Protein AF-A0A3B8VLM8-F1 (afdb_monomer_lite)

Sequence (111 aa):
MNFDELGLSEPVLRSLKN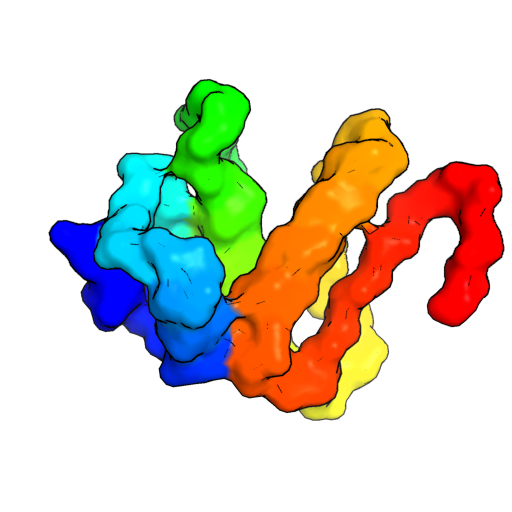MGFEAPTGIQVECIPHIMNKRDLVGQAQTGTGKTAAFGIPLLEMIDTSSNQIQALIQCPTRELAIQVTGELMKIGQYIPHLHVVPVYGGQPIG

Secondary structure (DSSP, 8-state):
--GGGGT--HHHHHHHHHTT--S--HHHHHHHHHHHTT--------TTSSHHHHHHHHHHHT--TT--S-------SSHHHHHHHHHHHHHHTTTSTT-------TTS---

Foldseek 3Di:
DAPVVLPADPLLVVLCVVVVNGGQFPLLVVQQNCVLVVHDDDGDDDPPRCVLCSNLRSQLRPDDLVDPDDDDDDDDPDQVVLVVSQVVSCSSCVRPPNDDGDRDDPPDDDD

Structure (mmCIF, N/CA/C/O backbone):
data_AF-A0A3B8VLM8-F1
#
_entry.id   AF-A0A3B8VLM8-F1
#
loop_
_atom_site.group_PDB
_atom_site.id
_atom_site.type_symbol
_atom_site.label_atom_id
_atom_site.label_alt_id
_atom_site.label_comp_id
_atom_site.label_asym_id
_atom_site.label_entity_id
_atom_site.label_seq_id
_atom_site.pdbx_PDB_ins_code
_atom_site.Cartn_x
_atom_site.Cartn_y
_atom_site.Cartn_z
_atom_site.occupancy
_atom_site.B_iso_or_equiv
_atom_site.auth_seq_id
_atom_site.auth_comp_id
_atom_site.auth_asym_id
_atom_site.auth_atom_id
_atom_site.pdbx_PDB_model_num
ATOM 1 N N . MET A 1 1 ? 0.524 17.024 11.520 1.00 71.94 1 MET A N 1
ATOM 2 C CA . MET A 1 1 ? -0.393 15.980 11.050 1.00 71.94 1 MET A CA 1
ATOM 3 C C . MET A 1 1 ? 0.311 14.660 11.239 1.00 71.94 1 MET A C 1
ATOM 5 O O . MET A 1 1 ? 1.363 14.467 10.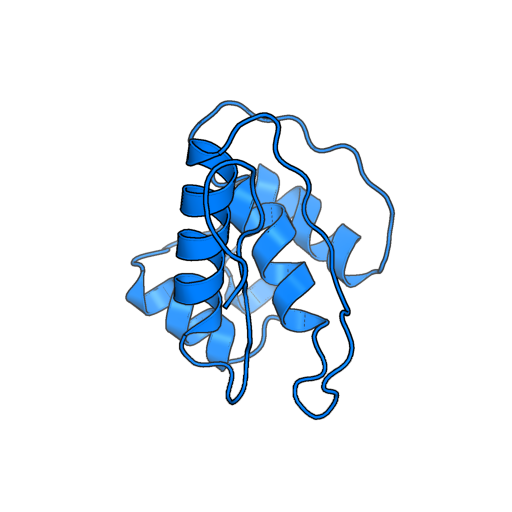641 1.00 71.94 1 MET A O 1
ATOM 9 N N . ASN A 1 2 ? -0.221 13.822 12.120 1.00 89.31 2 ASN A N 1
ATOM 10 C CA . ASN A 1 2 ? 0.277 12.472 12.384 1.00 89.31 2 ASN A CA 1
ATOM 11 C C . ASN A 1 2 ? -0.498 11.435 11.558 1.00 89.31 2 ASN A C 1
ATOM 13 O O . ASN A 1 2 ? -1.554 11.740 11.007 1.00 89.31 2 ASN A O 1
ATOM 17 N N . PHE A 1 3 ? 0.000 10.198 11.489 1.00 90.94 3 PHE A N 1
ATOM 18 C CA . PHE A 1 3 ? -0.719 9.102 10.823 1.00 90.94 3 PHE A CA 1
ATOM 19 C C . PHE A 1 3 ? -2.086 8.810 11.457 1.00 90.94 3 PHE A C 1
ATOM 21 O O . PHE A 1 3 ? -3.025 8.475 10.739 1.00 90.94 3 PHE A O 1
ATOM 28 N N . ASP A 1 4 ? -2.222 9.016 12.767 1.00 88.88 4 ASP A N 1
ATOM 29 C CA . ASP A 1 4 ? -3.475 8.805 13.505 1.00 88.88 4 ASP A CA 1
ATOM 30 C C . ASP A 1 4 ? -4.608 9.740 13.039 1.00 88.88 4 ASP A C 1
ATOM 32 O O . ASP A 1 4 ? -5.787 9.429 13.184 1.00 88.88 4 ASP A O 1
ATOM 36 N N . GLU A 1 5 ? -4.266 10.881 12.431 1.00 91.25 5 GLU A N 1
ATOM 37 C CA . GLU A 1 5 ? -5.236 11.849 11.901 1.00 91.25 5 GLU A CA 1
ATOM 38 C C . GLU A 1 5 ? -5.786 11.443 10.520 1.00 91.25 5 GLU A C 1
ATOM 40 O O . GLU A 1 5 ? -6.737 12.054 10.035 1.00 91.25 5 GLU A O 1
ATOM 45 N N . LEU A 1 6 ? -5.207 10.420 9.876 1.00 92.31 6 LEU A N 1
ATOM 46 C CA . LEU A 1 6 ? -5.588 9.973 8.530 1.00 92.31 6 LEU A CA 1
ATOM 47 C C . LEU A 1 6 ? -6.709 8.921 8.526 1.00 92.31 6 LEU A C 1
ATOM 49 O O . LEU A 1 6 ? -7.123 8.485 7.452 1.00 92.31 6 LEU A O 1
ATOM 53 N N . GLY A 1 7 ? -7.210 8.520 9.701 1.00 92.50 7 GLY A N 1
ATOM 54 C CA . GLY A 1 7 ? -8.308 7.555 9.827 1.00 92.50 7 GLY A CA 1
ATOM 55 C C . GLY A 1 7 ? -7.931 6.130 9.414 1.00 92.50 7 GLY A C 1
ATOM 56 O O . GLY A 1 7 ? -8.764 5.421 8.857 1.00 92.50 7 GLY A O 1
ATOM 57 N N . LEU A 1 8 ? -6.676 5.738 9.647 1.00 96.44 8 LEU A N 1
ATOM 58 C CA . LEU A 1 8 ? -6.155 4.408 9.324 1.00 96.44 8 LEU A CA 1
ATOM 59 C C . LEU A 1 8 ? -6.551 3.378 10.388 1.00 96.44 8 LEU A C 1
ATOM 61 O O . LEU A 1 8 ? -6.746 3.710 11.558 1.00 96.44 8 LEU A O 1
ATOM 65 N N . SER A 1 9 ? -6.623 2.115 9.986 1.00 97.31 9 SER A N 1
ATOM 66 C CA . SER A 1 9 ? -6.882 0.997 10.883 1.00 97.31 9 SER A CA 1
ATOM 67 C C . SER A 1 9 ? -5.720 0.754 11.859 1.00 97.31 9 SER A C 1
ATOM 69 O O . SER A 1 9 ? -4.546 0.972 11.546 1.00 97.31 9 SER A O 1
ATOM 71 N N . GLU A 1 10 ? -6.034 0.232 13.049 1.00 97.44 10 GLU A N 1
ATOM 72 C CA . GLU A 1 10 ? -5.033 -0.122 14.069 1.00 97.44 10 GLU A CA 1
ATOM 73 C C . GLU A 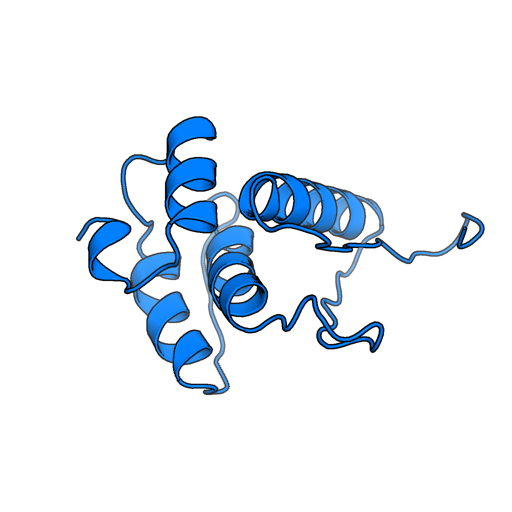1 10 ? -3.927 -1.066 13.542 1.00 97.44 10 GLU A C 1
ATOM 75 O O . GLU A 1 10 ? -2.754 -0.823 13.838 1.00 97.44 10 GLU A O 1
ATOM 80 N N . PRO A 1 11 ? -4.221 -2.107 12.728 1.00 97.94 11 PRO A N 1
ATOM 81 C CA . PRO A 1 11 ? -3.181 -2.927 12.110 1.00 97.94 11 PRO A CA 1
ATOM 82 C C . PRO A 1 11 ? -2.162 -2.120 11.301 1.00 97.94 11 PRO A C 1
ATOM 84 O O . PRO A 1 11 ? -0.959 -2.345 11.441 1.00 97.94 11 PRO A O 1
ATOM 87 N N . VAL A 1 12 ? -2.623 -1.170 10.483 1.00 98.06 12 VAL A N 1
ATOM 88 C CA . VAL A 1 12 ? -1.744 -0.339 9.654 1.00 98.06 12 VAL A CA 1
ATOM 89 C C . VAL A 1 12 ? -0.945 0.632 10.518 1.00 98.06 12 VAL A C 1
ATOM 91 O O . VAL A 1 12 ? 0.275 0.699 10.370 1.00 98.06 12 VAL A O 1
ATOM 94 N N . LEU A 1 13 ? -1.580 1.322 11.471 1.00 97.69 13 LEU A N 1
ATOM 95 C CA . LEU A 1 13 ? -0.887 2.223 12.403 1.00 97.69 13 LEU A CA 1
ATOM 96 C C . LEU A 1 13 ? 0.219 1.497 13.179 1.00 97.69 13 LEU A C 1
ATOM 98 O O . LEU A 1 13 ? 1.353 1.980 13.271 1.00 97.69 13 LEU A O 1
ATOM 102 N N . ARG A 1 14 ? -0.071 0.286 13.665 1.00 97.69 14 ARG A N 1
ATOM 103 C CA . ARG A 1 14 ? 0.908 -0.570 14.340 1.00 97.69 14 ARG A CA 1
ATOM 104 C C . ARG A 1 14 ? 2.085 -0.922 13.429 1.00 97.69 14 ARG A C 1
ATOM 106 O O . ARG A 1 14 ? 3.234 -0.869 13.873 1.00 97.69 14 ARG A O 1
ATOM 113 N N . SER A 1 15 ? 1.826 -1.272 12.169 1.00 97.81 15 SER A N 1
ATOM 114 C CA . SER A 1 15 ? 2.882 -1.561 11.193 1.00 97.81 15 SER A CA 1
ATOM 115 C C . SER A 1 15 ? 3.773 -0.353 10.946 1.00 97.81 15 SER A C 1
ATOM 117 O O . SER A 1 15 ? 4.993 -0.482 11.009 1.00 97.81 15 SER A O 1
ATOM 119 N N . LEU A 1 16 ? 3.177 0.819 10.711 1.00 96.81 16 LEU A N 1
ATOM 120 C CA . LEU A 1 16 ? 3.903 2.063 10.451 1.00 96.81 16 LEU A CA 1
ATOM 121 C C . LEU A 1 16 ? 4.808 2.426 11.631 1.00 96.81 16 LEU A C 1
ATOM 123 O O . LEU A 1 16 ? 5.996 2.692 11.441 1.00 96.81 16 LEU A O 1
ATOM 127 N N . LYS A 1 17 ? 4.291 2.319 12.860 1.00 95.69 17 LYS A N 1
ATOM 128 C CA . LYS A 1 17 ? 5.082 2.520 14.079 1.00 95.69 17 LYS A CA 1
ATOM 129 C C . LYS A 1 17 ? 6.271 1.561 14.158 1.00 95.69 17 LYS A C 1
ATOM 131 O O . LYS A 1 17 ? 7.385 1.987 14.449 1.00 95.69 17 LYS A O 1
ATOM 136 N N . ASN A 1 18 ? 6.065 0.279 13.858 1.00 96.75 18 ASN A N 1
ATOM 137 C CA . ASN A 1 18 ? 7.136 -0.723 13.875 1.00 96.75 18 ASN A CA 1
ATOM 138 C C . ASN A 1 18 ? 8.170 -0.527 12.762 1.00 96.75 18 ASN A C 1
ATOM 140 O O . ASN A 1 18 ? 9.329 -0.898 12.926 1.00 96.75 18 ASN A O 1
ATOM 144 N N . MET A 1 19 ? 7.762 0.069 11.644 1.00 95.31 19 MET A N 1
ATOM 145 C CA . MET A 1 19 ? 8.656 0.477 10.562 1.00 95.31 19 MET A CA 1
ATOM 146 C C . MET A 1 19 ? 9.425 1.771 10.884 1.00 95.31 19 MET A C 1
ATOM 148 O O . MET A 1 19 ? 10.285 2.162 10.099 1.00 95.31 19 MET A O 1
ATOM 152 N N . GLY A 1 20 ? 9.140 2.425 12.018 1.00 94.38 20 GLY A N 1
ATOM 153 C CA . GLY A 1 20 ? 9.786 3.671 12.433 1.00 94.38 20 GLY A CA 1
ATOM 154 C C . GLY A 1 20 ? 9.239 4.916 11.733 1.00 94.38 20 GLY A C 1
ATOM 155 O O . GLY A 1 20 ? 9.944 5.915 11.629 1.00 94.38 20 GLY A O 1
ATOM 156 N N . PHE A 1 21 ? 8.009 4.868 11.216 1.00 92.56 21 PHE A N 1
ATOM 157 C CA . PHE A 1 21 ? 7.370 6.036 10.617 1.00 92.56 21 PHE A CA 1
ATOM 158 C C . PHE A 1 21 ? 6.906 6.982 11.726 1.00 92.56 21 PHE A C 1
ATOM 160 O O . PHE A 1 21 ? 6.041 6.634 12.526 1.00 92.56 21 PHE A O 1
ATOM 167 N N . GLU A 1 22 ? 7.475 8.185 11.759 1.00 88.69 22 GLU A N 1
ATOM 168 C CA . GLU A 1 22 ? 7.139 9.199 12.766 1.00 88.69 22 GLU A CA 1
ATOM 169 C C . GLU A 1 22 ? 5.978 10.096 12.318 1.00 88.69 22 GLU A C 1
ATOM 171 O O . GLU A 1 22 ? 5.060 10.367 13.088 1.00 88.69 22 GLU A O 1
ATOM 176 N N . ALA A 1 23 ? 5.998 10.537 11.057 1.00 93.81 23 ALA A N 1
ATOM 177 C CA . ALA A 1 23 ? 4.985 11.413 10.478 1.00 93.81 23 ALA A CA 1
ATOM 178 C C . ALA A 1 23 ? 4.824 11.156 8.969 1.00 93.81 23 ALA A C 1
ATOM 180 O O . ALA A 1 23 ? 5.795 10.763 8.309 1.00 93.81 23 ALA A O 1
ATOM 181 N N . PRO A 1 24 ? 3.624 11.380 8.402 1.00 95.56 24 PRO A N 1
ATOM 182 C CA . PRO A 1 24 ? 3.401 11.248 6.973 1.00 95.56 24 PRO A CA 1
ATOM 183 C C . PRO A 1 24 ? 4.170 12.314 6.188 1.00 95.56 24 PRO A C 1
ATOM 185 O O . PRO A 1 24 ? 4.252 13.479 6.581 1.00 95.56 24 PRO A O 1
ATOM 188 N N . THR A 1 25 ? 4.716 11.925 5.039 1.00 95.31 25 THR A N 1
ATOM 189 C CA . THR A 1 25 ? 5.344 12.867 4.104 1.00 95.31 25 THR A CA 1
ATOM 190 C C . THR A 1 25 ? 4.287 13.707 3.381 1.00 95.31 25 THR A C 1
ATOM 192 O O . THR A 1 25 ? 3.119 13.326 3.315 1.00 95.31 25 THR A O 1
ATOM 195 N N . GLY A 1 26 ? 4.682 14.831 2.769 1.00 94.62 26 GLY A N 1
ATOM 196 C CA . GLY A 1 26 ? 3.741 15.703 2.045 1.00 94.62 26 GLY A CA 1
ATOM 197 C C . GLY A 1 26 ? 2.908 14.963 0.988 1.00 94.62 26 GLY A C 1
ATOM 198 O O . GLY A 1 26 ? 1.691 15.097 0.961 1.00 94.62 26 GLY A O 1
ATOM 199 N N . ILE A 1 27 ? 3.535 14.077 0.202 1.00 96.00 27 ILE A N 1
ATOM 200 C CA . ILE A 1 27 ? 2.810 13.276 -0.800 1.00 96.00 27 ILE A CA 1
ATOM 201 C C . ILE A 1 27 ? 1.811 12.297 -0.161 1.00 96.00 27 ILE A C 1
ATOM 203 O O . ILE A 1 27 ? 0.774 12.013 -0.744 1.00 96.00 27 ILE A O 1
ATOM 207 N N . GLN A 1 28 ? 2.089 11.785 1.042 1.00 96.62 28 GLN A N 1
ATOM 208 C CA . GLN A 1 28 ? 1.169 10.903 1.767 1.00 96.62 28 GLN A CA 1
ATOM 209 C C . GLN A 1 28 ? -0.024 11.690 2.318 1.00 96.62 28 GLN A C 1
ATOM 211 O O . GLN A 1 28 ? -1.160 11.265 2.135 1.00 96.62 28 GLN A O 1
ATOM 216 N N . VAL A 1 29 ? 0.227 12.855 2.924 1.00 95.69 29 VAL A N 1
ATOM 217 C CA . VAL A 1 29 ? -0.822 13.764 3.418 1.00 95.69 29 VAL A CA 1
ATOM 218 C C . VAL A 1 29 ? -1.777 14.171 2.296 1.00 95.69 29 VAL A C 1
ATOM 220 O O . VAL A 1 29 ? -2.989 14.174 2.492 1.00 95.69 29 VAL A O 1
ATOM 223 N N . GLU A 1 30 ? -1.245 14.480 1.115 1.00 94.75 30 GLU A N 1
ATOM 224 C CA . GLU A 1 30 ? -2.054 14.913 -0.025 1.00 94.75 30 GLU A CA 1
ATOM 225 C C . GLU A 1 30 ? -2.772 13.747 -0.719 1.00 94.75 30 GLU A C 1
ATOM 227 O O . GLU A 1 30 ? -3.925 13.890 -1.114 1.00 94.75 30 GLU A O 1
ATOM 232 N N . CYS A 1 31 ? -2.142 12.577 -0.870 1.00 96.62 31 CYS A N 1
ATOM 233 C CA . CYS A 1 31 ? -2.746 11.475 -1.624 1.00 96.62 31 CYS A CA 1
ATOM 234 C C . CYS A 1 31 ? -3.702 10.606 -0.798 1.00 96.62 31 CYS A C 1
ATOM 236 O O . CYS A 1 31 ? -4.770 10.253 -1.300 1.00 96.62 31 CYS A O 1
ATOM 238 N N . ILE A 1 32 ? -3.344 10.241 0.440 1.00 97.06 32 ILE A N 1
ATOM 239 C CA . ILE A 1 32 ? -4.058 9.204 1.207 1.00 97.06 32 ILE A CA 1
ATOM 240 C C . ILE A 1 32 ? -5.554 9.529 1.354 1.00 97.06 32 ILE A C 1
ATOM 242 O O . ILE A 1 32 ? -6.370 8.683 0.976 1.00 97.06 32 ILE A O 1
ATOM 246 N N . PRO A 1 33 ? -5.965 10.741 1.787 1.00 95.75 33 PRO A N 1
ATOM 247 C CA . PRO A 1 33 ? -7.384 11.059 1.936 1.00 95.75 33 PRO A CA 1
ATOM 248 C C . PRO A 1 33 ? -8.155 11.000 0.613 1.00 95.75 33 PRO A C 1
ATOM 250 O O . PRO A 1 33 ? -9.327 10.626 0.591 1.00 95.75 33 PRO A O 1
ATOM 253 N N . HIS A 1 34 ? -7.529 11.355 -0.511 1.00 96.38 34 HIS A N 1
ATOM 254 C CA . HIS A 1 34 ? -8.185 11.304 -1.818 1.00 96.38 34 HIS A CA 1
ATOM 255 C C . HIS A 1 34 ? -8.404 9.866 -2.300 1.00 96.38 34 HIS A C 1
ATOM 257 O O . HIS A 1 34 ? -9.500 9.559 -2.774 1.00 96.38 34 HIS A O 1
ATOM 263 N N . ILE A 1 35 ? -7.424 8.978 -2.104 1.00 96.69 35 ILE A N 1
ATOM 264 C CA . ILE A 1 35 ? -7.547 7.556 -2.465 1.00 96.69 35 ILE A CA 1
ATOM 265 C C . ILE A 1 35 ? -8.567 6.854 -1.563 1.00 96.69 35 ILE A C 1
ATOM 267 O O . ILE A 1 35 ? -9.403 6.114 -2.073 1.00 96.69 35 ILE A O 1
ATOM 271 N N . MET A 1 36 ? -8.580 7.140 -0.254 1.00 95.81 36 MET A N 1
ATOM 272 C CA . MET A 1 36 ? -9.598 6.616 0.676 1.00 95.81 36 MET A CA 1
ATOM 273 C C . MET A 1 36 ? -11.026 7.013 0.270 1.00 95.81 36 MET A C 1
ATOM 275 O O . MET A 1 36 ? -11.979 6.274 0.499 1.00 95.81 36 MET A O 1
ATOM 279 N N . ASN A 1 37 ? -11.178 8.163 -0.394 1.00 95.88 37 ASN A N 1
ATOM 280 C CA . ASN A 1 37 ? -12.440 8.623 -0.977 1.00 95.88 37 ASN A CA 1
ATOM 281 C C . ASN A 1 37 ? -12.690 8.097 -2.404 1.00 95.88 37 ASN A C 1
ATOM 283 O O . ASN A 1 37 ? -13.563 8.621 -3.098 1.00 95.88 37 ASN A O 1
ATOM 287 N N . LYS A 1 38 ? -11.930 7.088 -2.852 1.00 95.62 38 LYS A N 1
ATOM 288 C CA . LYS A 1 38 ? -12.041 6.433 -4.166 1.00 95.62 38 LYS A CA 1
ATOM 289 C C . LYS A 1 38 ? -11.955 7.408 -5.344 1.00 95.62 38 LYS A C 1
ATOM 291 O O . LYS A 1 38 ? -12.662 7.251 -6.337 1.00 95.62 38 LYS A O 1
ATOM 296 N N . ARG A 1 39 ? -11.121 8.445 -5.217 1.00 97.31 39 ARG A N 1
ATOM 297 C CA . ARG A 1 39 ? -10.874 9.412 -6.293 1.00 97.31 39 ARG A CA 1
ATOM 298 C C . ARG A 1 39 ? -9.636 9.024 -7.087 1.00 97.31 39 ARG A C 1
ATOM 300 O O . ARG A 1 39 ? -8.612 8.672 -6.503 1.00 97.31 39 ARG A O 1
ATOM 307 N N . ASP A 1 40 ? -9.720 9.199 -8.398 1.00 96.62 40 ASP A N 1
ATOM 308 C CA . ASP A 1 40 ? -8.560 9.125 -9.279 1.00 96.62 40 ASP A CA 1
ATOM 309 C C . ASP A 1 40 ? -7.633 10.316 -9.029 1.00 96.62 40 ASP A C 1
ATOM 311 O O . ASP A 1 40 ? -8.086 11.443 -8.798 1.00 96.62 40 ASP A O 1
ATOM 315 N N . LEU A 1 41 ? -6.323 10.078 -9.081 1.00 95.81 41 LEU A N 1
ATOM 316 C CA . LEU A 1 41 ? -5.327 11.120 -8.865 1.00 95.81 41 LEU A CA 1
ATOM 317 C C . LEU A 1 41 ? -4.048 10.882 -9.659 1.00 95.81 41 LEU A C 1
ATOM 319 O O . LEU A 1 41 ? -3.698 9.754 -10.003 1.00 95.81 41 LEU A O 1
ATOM 323 N N . VAL A 1 42 ? -3.313 11.970 -9.877 1.00 96.19 42 VAL A N 1
ATOM 324 C CA . VAL A 1 42 ? -1.936 11.950 -10.371 1.00 96.19 42 VAL A CA 1
ATOM 325 C C . VAL A 1 42 ? -1.052 12.558 -9.289 1.00 96.19 42 VAL A C 1
ATOM 327 O O . VAL A 1 42 ? -1.133 13.751 -9.014 1.00 96.19 42 VAL A O 1
ATOM 330 N N . GLY A 1 43 ? -0.225 11.727 -8.657 1.00 93.06 43 GLY A N 1
ATOM 331 C CA . GLY A 1 43 ? 0.722 12.154 -7.628 1.00 93.06 43 GLY A CA 1
ATOM 332 C C . GLY A 1 43 ? 2.137 12.262 -8.190 1.00 93.06 43 GLY A C 1
ATOM 333 O O . GLY A 1 43 ? 2.684 11.278 -8.690 1.00 93.06 43 GLY A O 1
ATOM 334 N N . GLN A 1 44 ? 2.759 13.436 -8.073 1.00 93.88 44 GLN A N 1
ATOM 335 C CA . GLN A 1 44 ? 4.143 13.663 -8.489 1.00 93.88 44 GLN A CA 1
ATOM 336 C C . GLN A 1 44 ? 5.000 14.049 -7.284 1.00 93.88 44 GLN A C 1
ATOM 338 O O . GLN A 1 44 ? 4.748 15.041 -6.614 1.00 93.88 44 GLN A O 1
ATOM 343 N N . ALA A 1 45 ? 6.055 13.278 -7.030 1.00 92.69 45 ALA A N 1
ATOM 344 C CA . ALA A 1 45 ? 7.053 13.601 -6.016 1.00 92.69 45 ALA A CA 1
ATOM 345 C C . ALA A 1 45 ? 8.412 12.991 -6.380 1.00 92.69 45 ALA A C 1
ATOM 347 O O . ALA A 1 45 ? 8.492 12.060 -7.191 1.00 92.69 45 ALA A O 1
ATOM 348 N N . GLN A 1 46 ? 9.485 13.478 -5.758 1.00 89.94 46 GLN A N 1
ATOM 349 C CA . GLN A 1 46 ? 10.839 12.955 -5.962 1.00 89.94 46 GLN A CA 1
ATOM 350 C C . GLN A 1 46 ? 10.977 11.505 -5.458 1.00 89.94 46 GLN A C 1
ATOM 352 O O . GLN A 1 46 ? 10.148 10.995 -4.703 1.00 89.94 46 GLN A O 1
ATOM 357 N N . THR A 1 47 ? 11.977 10.765 -5.934 1.00 83.38 47 THR A N 1
ATOM 358 C CA . THR A 1 47 ? 12.253 9.403 -5.435 1.00 83.38 47 THR A CA 1
ATOM 359 C C . THR A 1 47 ? 12.643 9.446 -3.957 1.00 83.38 47 THR A C 1
ATOM 361 O O . THR A 1 47 ? 13.266 10.401 -3.511 1.00 83.38 47 THR A O 1
ATOM 364 N N . GLY A 1 48 ? 12.242 8.430 -3.186 1.00 82.38 48 GLY A N 1
ATOM 365 C CA . GLY A 1 48 ? 12.527 8.363 -1.747 1.00 82.38 48 GLY A CA 1
ATOM 366 C C . GLY A 1 48 ? 11.567 9.150 -0.846 1.00 82.38 48 GLY A C 1
ATOM 367 O O . GLY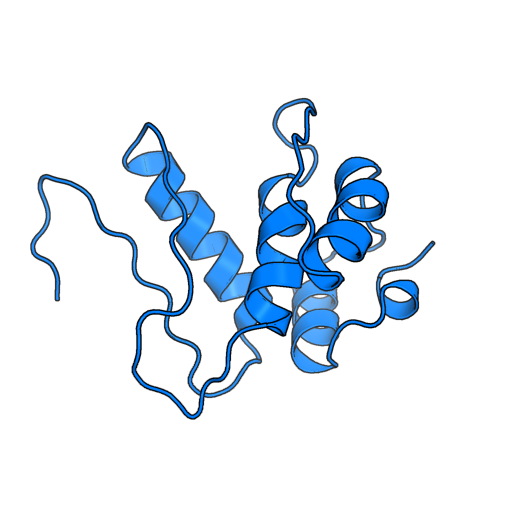 A 1 48 ? 11.715 9.103 0.364 1.00 82.38 48 GLY A O 1
ATOM 368 N N . THR A 1 49 ? 10.539 9.815 -1.386 1.00 83.62 49 THR A N 1
ATOM 369 C CA . THR A 1 49 ? 9.583 10.617 -0.589 1.00 83.62 49 THR A CA 1
ATOM 370 C C . THR A 1 49 ? 8.387 9.826 -0.038 1.00 83.62 49 THR A C 1
ATOM 372 O O . THR A 1 49 ? 7.383 10.415 0.356 1.00 83.62 49 THR A O 1
ATOM 375 N N . GLY A 1 50 ? 8.441 8.490 -0.052 1.00 92.12 50 GLY A N 1
ATOM 376 C CA . GLY A 1 50 ? 7.363 7.648 0.482 1.00 92.12 50 GLY A CA 1
ATOM 377 C C . GLY A 1 50 ? 6.143 7.470 -0.434 1.00 92.12 50 GLY A C 1
ATOM 378 O O . GLY A 1 50 ? 5.061 7.157 0.060 1.00 92.12 50 GLY A O 1
ATOM 379 N N . LYS A 1 51 ? 6.300 7.636 -1.759 1.00 95.38 51 LYS A N 1
ATOM 380 C CA . LYS A 1 51 ? 5.217 7.457 -2.753 1.00 95.38 51 LYS A CA 1
ATOM 381 C C . LYS A 1 51 ? 4.543 6.082 -2.695 1.00 95.38 51 LYS A C 1
ATOM 383 O O . LYS A 1 51 ? 3.333 6.005 -2.854 1.00 95.38 51 LYS A O 1
ATOM 388 N N . THR A 1 52 ? 5.306 5.015 -2.451 1.00 95.94 52 THR A N 1
ATOM 389 C CA . THR A 1 52 ? 4.751 3.656 -2.339 1.00 95.94 52 THR A CA 1
ATOM 390 C C . THR A 1 52 ? 3.744 3.557 -1.203 1.00 95.94 52 THR A C 1
ATOM 392 O O . THR A 1 52 ? 2.636 3.084 -1.411 1.00 95.94 52 THR A O 1
ATOM 395 N N . ALA A 1 53 ? 4.082 4.080 -0.023 1.00 96.81 53 ALA A N 1
ATOM 396 C CA . ALA A 1 53 ? 3.149 4.144 1.096 1.00 96.81 53 ALA A CA 1
ATOM 397 C C . ALA A 1 53 ? 1.966 5.091 0.814 1.00 96.81 53 ALA A C 1
ATOM 399 O O . ALA A 1 53 ? 0.859 4.812 1.259 1.00 96.81 53 ALA A O 1
ATOM 400 N N . ALA A 1 54 ? 2.162 6.155 0.023 1.00 97.12 54 ALA A N 1
ATOM 401 C CA . ALA A 1 54 ? 1.101 7.107 -0.317 1.00 97.12 54 ALA A CA 1
ATOM 402 C C . ALA A 1 54 ? -0.077 6.468 -1.076 1.00 97.12 54 ALA A C 1
ATOM 404 O O . ALA A 1 54 ? -1.216 6.844 -0.821 1.00 97.12 54 ALA A O 1
ATOM 405 N N . PHE A 1 55 ? 0.173 5.494 -1.964 1.00 96.81 55 PHE A N 1
ATOM 406 C CA . PHE A 1 55 ? -0.902 4.697 -2.577 1.00 96.81 55 PHE A CA 1
ATOM 407 C C . PHE A 1 55 ? -1.160 3.372 -1.850 1.00 96.81 55 PHE A C 1
ATOM 409 O O . PHE A 1 55 ? -2.280 2.872 -1.864 1.00 96.81 55 PHE A O 1
ATOM 416 N N . GLY A 1 56 ? -0.136 2.791 -1.224 1.00 97.69 56 GLY A N 1
ATOM 417 C CA 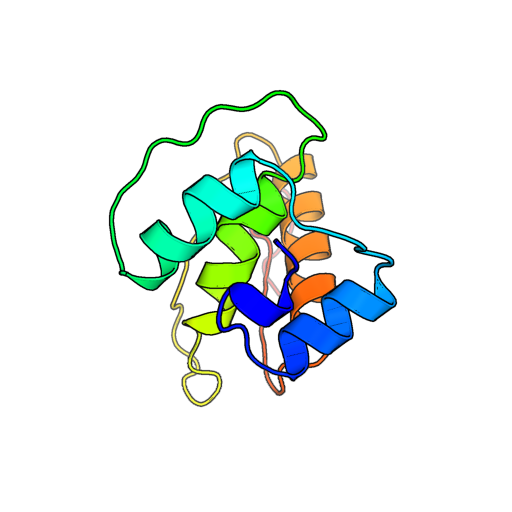. GLY A 1 56 ? -0.195 1.464 -0.620 1.00 97.69 56 GLY A CA 1
ATOM 418 C C . GLY A 1 56 ? -1.022 1.418 0.657 1.00 97.69 56 GLY A C 1
ATOM 419 O O . GLY A 1 56 ? -1.828 0.510 0.811 1.00 97.69 56 GLY A O 1
ATOM 420 N N . ILE A 1 57 ? -0.874 2.411 1.538 1.00 98.12 57 ILE A N 1
ATOM 421 C CA . ILE A 1 57 ? -1.664 2.521 2.773 1.00 98.12 57 ILE A CA 1
ATOM 422 C C . ILE A 1 57 ? -3.172 2.521 2.469 1.00 98.12 57 ILE A C 1
ATOM 424 O O . ILE A 1 57 ? -3.858 1.614 2.932 1.00 98.12 57 ILE A O 1
ATOM 428 N N . PRO A 1 58 ? -3.709 3.461 1.665 1.00 97.94 58 PRO A N 1
ATOM 429 C CA . PRO A 1 58 ? -5.146 3.509 1.420 1.00 97.94 58 PRO A CA 1
ATOM 430 C C . PRO A 1 58 ? -5.642 2.317 0.597 1.00 97.94 58 PRO A C 1
ATOM 432 O O . PRO A 1 58 ? -6.781 1.898 0.760 1.00 97.94 58 PRO A O 1
ATOM 435 N N . LEU A 1 59 ? -4.798 1.730 -0.259 1.00 97.56 59 LEU A N 1
ATOM 436 C CA . LEU A 1 59 ? -5.128 0.482 -0.946 1.00 97.56 59 LEU A CA 1
ATOM 437 C C . LEU A 1 59 ? -5.351 -0.653 0.058 1.00 97.56 59 LEU A C 1
ATOM 439 O O . LEU A 1 59 ? -6.360 -1.339 -0.052 1.00 97.56 59 LEU A O 1
ATOM 443 N N . LEU A 1 60 ? -4.454 -0.824 1.036 1.00 98.00 60 LEU A N 1
ATOM 444 C CA . LEU A 1 60 ? -4.561 -1.862 2.067 1.00 98.00 60 LEU A CA 1
ATOM 445 C C . LEU A 1 60 ? -5.789 -1.678 2.964 1.00 98.00 60 LEU A C 1
ATOM 447 O O . LEU A 1 60 ? -6.440 -2.664 3.292 1.00 98.00 60 LEU A O 1
ATOM 451 N N . GLU A 1 61 ? -6.140 -0.436 3.301 1.00 97.69 61 GLU A N 1
ATOM 452 C CA . GLU A 1 61 ? -7.362 -0.114 4.056 1.00 97.69 61 GLU A CA 1
ATOM 453 C C . GLU A 1 61 ? -8.653 -0.516 3.318 1.00 97.69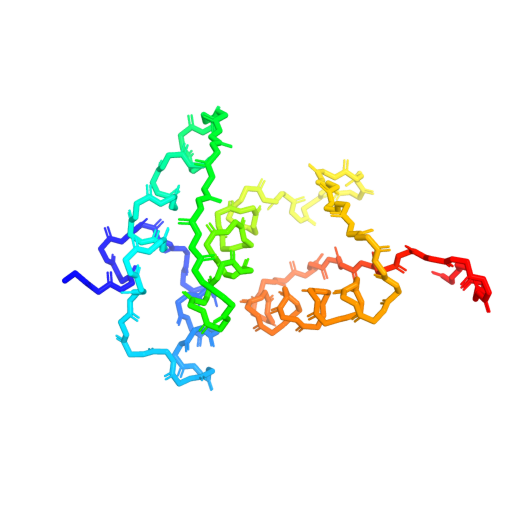 61 GLU A C 1
ATOM 455 O O . GLU A 1 61 ? -9.685 -0.744 3.945 1.00 97.69 61 GLU A O 1
ATOM 460 N N . MET A 1 62 ? -8.616 -0.611 1.985 1.00 96.00 62 MET A N 1
ATOM 461 C CA . MET A 1 62 ? -9.775 -0.980 1.166 1.00 96.00 62 MET A CA 1
ATOM 462 C C . MET A 1 62 ? -9.888 -2.486 0.877 1.00 96.00 62 MET A C 1
ATOM 464 O O . MET A 1 62 ? -10.889 -2.896 0.288 1.00 96.00 62 MET A O 1
ATOM 468 N N . ILE A 1 63 ? -8.896 -3.305 1.247 1.00 96.56 63 ILE A N 1
ATOM 469 C CA . ILE A 1 63 ? -8.910 -4.751 0.977 1.00 96.56 63 ILE A CA 1
ATOM 470 C C . ILE A 1 63 ? -9.854 -5.477 1.941 1.00 96.56 63 ILE A C 1
ATOM 472 O O . ILE A 1 63 ? -9.682 -5.426 3.156 1.00 96.56 63 ILE A O 1
ATOM 476 N N . ASP A 1 64 ? -10.795 -6.244 1.390 1.00 97.00 64 ASP A N 1
ATOM 477 C CA . ASP A 1 64 ? -11.598 -7.211 2.138 1.00 97.00 64 ASP A CA 1
ATOM 478 C C . ASP A 1 64 ? -10.889 -8.573 2.166 1.00 97.00 64 ASP A C 1
ATOM 480 O O . ASP A 1 64 ? -10.893 -9.314 1.179 1.00 97.00 64 ASP A O 1
ATOM 484 N N . THR A 1 65 ? -10.280 -8.925 3.300 1.00 96.25 65 THR A N 1
ATOM 485 C CA . THR A 1 65 ? -9.537 -10.188 3.451 1.00 96.25 65 THR A CA 1
ATOM 486 C C . THR A 1 65 ? -10.424 -11.421 3.635 1.00 96.25 65 THR A C 1
ATOM 488 O O . THR A 1 65 ? -9.910 -12.536 3.689 1.00 96.25 65 THR A O 1
ATOM 491 N N . SER A 1 66 ? -11.752 -11.264 3.683 1.00 96.62 66 SER A N 1
ATOM 492 C CA . SER A 1 66 ? -12.684 -12.398 3.621 1.00 96.62 66 SER A CA 1
ATOM 493 C C . SER A 1 66 ? -12.892 -12.924 2.193 1.00 96.62 66 SER A C 1
ATOM 495 O O . SER A 1 66 ? -13.384 -14.039 2.002 1.00 96.62 66 SER A O 1
ATOM 497 N N . SER A 1 67 ? -12.489 -12.144 1.184 1.00 96.62 67 SER A N 1
ATOM 498 C CA . SER A 1 67 ? -12.620 -12.470 -0.232 1.00 96.62 67 SER A CA 1
ATOM 499 C C . SER A 1 67 ? -11.289 -12.913 -0.842 1.00 96.62 67 SER A C 1
ATOM 501 O O . SER A 1 67 ? -10.296 -12.192 -0.802 1.00 96.62 67 SER A O 1
ATOM 503 N N . ASN A 1 68 ? -11.297 -14.063 -1.522 1.00 93.56 68 ASN A N 1
ATOM 504 C CA . ASN A 1 68 ? -10.141 -14.578 -2.273 1.00 93.56 68 ASN A CA 1
ATOM 505 C C . ASN A 1 68 ? -10.014 -13.987 -3.693 1.00 93.56 68 ASN A C 1
ATOM 507 O O . ASN A 1 68 ? -9.261 -14.505 -4.517 1.00 93.56 68 ASN A O 1
ATOM 511 N N . GLN A 1 69 ? -10.789 -12.952 -4.027 1.00 96.44 69 GLN A N 1
ATOM 512 C CA . GLN A 1 69 ? -10.724 -12.296 -5.334 1.00 96.44 69 GLN A CA 1
ATOM 513 C C . GLN A 1 69 ? -9.560 -11.301 -5.400 1.00 96.44 69 GLN A C 1
ATOM 515 O O . GLN A 1 69 ? -9.182 -10.695 -4.398 1.00 96.44 69 GLN A O 1
ATOM 520 N N . ILE A 1 70 ? -9.026 -11.080 -6.604 1.00 96.00 70 ILE A N 1
ATOM 521 C CA . ILE A 1 70 ? -8.063 -10.000 -6.847 1.00 96.00 70 ILE A CA 1
ATOM 522 C C . ILE A 1 70 ? -8.807 -8.665 -6.729 1.00 96.00 70 ILE A C 1
ATOM 524 O O . ILE A 1 70 ? -9.724 -8.396 -7.501 1.00 96.00 70 ILE A O 1
ATOM 528 N N . GLN A 1 71 ? -8.404 -7.832 -5.769 1.00 97.44 71 GLN A N 1
ATOM 529 C CA . GLN A 1 71 ? -9.068 -6.557 -5.458 1.00 97.44 71 GLN A CA 1
ATOM 530 C C . GLN A 1 71 ? -8.260 -5.327 -5.885 1.00 97.44 71 GLN A C 1
ATOM 532 O O . GLN A 1 71 ? -8.816 -4.238 -6.006 1.00 97.44 71 GLN A O 1
ATOM 537 N N . ALA A 1 72 ? -6.960 -5.487 -6.140 1.00 97.06 72 ALA A N 1
ATOM 538 C CA . ALA A 1 72 ? -6.089 -4.397 -6.554 1.00 97.06 72 ALA A CA 1
ATOM 539 C C . ALA A 1 72 ? -4.975 -4.880 -7.490 1.00 97.06 72 ALA A C 1
ATOM 541 O O . ALA A 1 72 ? -4.500 -6.011 -7.385 1.00 97.06 72 ALA A O 1
ATOM 542 N N . LEU A 1 73 ? -4.539 -3.991 -8.385 1.00 97.31 73 LEU A N 1
ATOM 543 C CA . LEU A 1 73 ? -3.416 -4.201 -9.292 1.00 97.31 73 LEU A CA 1
ATOM 544 C C . LEU A 1 73 ? -2.494 -2.985 -9.228 1.00 97.31 73 LEU A C 1
ATOM 546 O O . LEU A 1 73 ? -2.935 -1.856 -9.430 1.00 97.31 73 LEU A O 1
ATOM 550 N N . ILE A 1 74 ? -1.205 -3.224 -8.994 1.00 97.56 74 ILE A N 1
ATOM 551 C CA . ILE A 1 74 ? -0.169 -2.197 -9.090 1.00 97.56 74 ILE A CA 1
ATOM 552 C C . ILE A 1 74 ? 0.767 -2.584 -10.224 1.00 97.56 74 ILE A C 1
ATOM 554 O O . ILE A 1 74 ? 1.383 -3.648 -10.199 1.00 97.56 74 ILE A O 1
ATOM 558 N N . GLN A 1 75 ? 0.882 -1.710 -11.218 1.00 97.00 75 GLN A N 1
ATOM 559 C CA . GLN A 1 75 ? 1.766 -1.920 -12.354 1.00 97.00 75 GLN A CA 1
ATOM 560 C C . GLN A 1 75 ? 3.078 -1.162 -12.144 1.00 97.00 75 GLN A C 1
ATOM 562 O O . GLN A 1 75 ? 3.090 0.012 -11.775 1.00 97.00 75 GLN A O 1
ATOM 567 N N . CYS A 1 76 ? 4.200 -1.837 -12.382 1.00 95.19 76 CYS A N 1
ATOM 568 C CA . CYS A 1 76 ? 5.541 -1.268 -12.270 1.00 95.19 76 CYS A CA 1
ATOM 569 C C . CYS A 1 76 ? 6.313 -1.467 -13.587 1.00 95.19 76 CYS A C 1
ATOM 571 O O . CYS A 1 76 ? 6.062 -2.445 -14.291 1.00 95.19 76 CYS A O 1
ATOM 573 N N . PRO A 1 77 ? 7.263 -0.576 -13.930 1.00 94.56 77 PRO A N 1
ATOM 574 C CA . PRO A 1 77 ? 8.036 -0.667 -15.169 1.00 94.56 77 PRO A CA 1
ATOM 575 C C . PRO A 1 77 ? 9.150 -1.724 -15.131 1.00 94.56 77 PRO A C 1
ATOM 577 O O . PRO A 1 77 ? 9.630 -2.127 -16.186 1.00 94.56 77 PRO A O 1
ATOM 580 N N . THR A 1 78 ? 9.591 -2.161 -13.945 1.00 94.69 78 THR A N 1
ATOM 581 C CA . THR A 1 78 ? 10.687 -3.129 -13.787 1.00 94.69 78 THR A CA 1
ATOM 582 C C . THR A 1 78 ? 10.351 -4.205 -12.758 1.00 94.69 78 THR A C 1
ATOM 584 O O . THR A 1 78 ? 9.546 -3.992 -11.845 1.00 94.69 78 THR A O 1
ATOM 587 N N . ARG A 1 79 ? 11.005 -5.366 -12.893 1.00 95.06 79 ARG A N 1
ATOM 588 C CA . ARG A 1 79 ? 10.900 -6.494 -11.957 1.00 95.06 79 ARG A CA 1
ATOM 589 C C . ARG A 1 79 ? 11.328 -6.089 -10.550 1.00 95.06 79 ARG A C 1
ATOM 591 O O . ARG A 1 79 ? 10.649 -6.397 -9.577 1.00 95.06 79 ARG A O 1
ATOM 598 N N . GLU A 1 80 ? 12.447 -5.387 -10.448 1.00 94.81 80 GLU A N 1
ATOM 599 C CA . GLU A 1 80 ? 13.042 -4.963 -9.185 1.00 94.81 80 GLU A CA 1
ATOM 600 C C . GLU A 1 80 ? 12.087 -4.043 -8.428 1.00 94.81 80 GLU A C 1
ATOM 602 O O . GLU A 1 80 ? 11.894 -4.221 -7.225 1.00 94.81 80 GLU A O 1
ATOM 607 N N . LEU A 1 81 ? 11.419 -3.121 -9.134 1.00 94.50 81 LEU A N 1
ATOM 608 C CA . LEU A 1 81 ? 10.442 -2.242 -8.503 1.00 94.50 81 LEU A CA 1
ATOM 609 C C . LEU A 1 81 ? 9.201 -3.013 -8.046 1.00 94.50 81 LEU A C 1
ATOM 611 O O . LEU A 1 81 ? 8.719 -2.764 -6.947 1.00 94.50 81 LEU A O 1
ATOM 615 N N . ALA A 1 82 ? 8.712 -3.979 -8.830 1.00 96.00 82 ALA A N 1
ATOM 616 C CA . ALA A 1 82 ? 7.585 -4.818 -8.418 1.00 96.00 82 ALA A CA 1
ATOM 617 C C . ALA A 1 82 ? 7.891 -5.595 -7.122 1.00 96.00 82 ALA A C 1
ATOM 619 O O . ALA A 1 82 ? 7.052 -5.661 -6.220 1.00 96.00 82 ALA A O 1
ATOM 620 N N . ILE A 1 83 ? 9.111 -6.130 -6.993 1.00 95.69 83 ILE A N 1
ATOM 621 C CA . ILE A 1 83 ? 9.582 -6.806 -5.773 1.00 95.69 83 ILE A CA 1
ATOM 622 C C . ILE A 1 83 ? 9.646 -5.822 -4.599 1.00 95.69 83 ILE A C 1
ATOM 624 O O . ILE A 1 83 ? 9.146 -6.130 -3.518 1.00 95.69 83 ILE A O 1
ATOM 628 N N . GLN A 1 84 ? 10.227 -4.637 -4.805 1.00 95.94 84 GLN A N 1
ATOM 629 C CA . GLN A 1 84 ? 10.337 -3.609 -3.766 1.00 95.94 84 GLN A CA 1
ATOM 630 C C . GLN A 1 84 ? 8.964 -3.137 -3.277 1.00 95.94 84 GLN A C 1
ATOM 632 O O . GLN A 1 84 ? 8.730 -3.089 -2.073 1.00 95.94 84 GLN A O 1
ATOM 637 N N . VAL A 1 85 ? 8.048 -2.834 -4.200 1.00 97.25 85 VAL A N 1
ATOM 638 C CA . VAL A 1 85 ? 6.678 -2.409 -3.883 1.00 97.25 85 VAL A CA 1
ATOM 639 C C . VAL A 1 85 ? 5.943 -3.499 -3.111 1.00 97.25 85 VAL A C 1
ATOM 641 O O . VAL A 1 85 ? 5.337 -3.210 -2.085 1.00 97.25 85 VAL A O 1
ATOM 644 N N . THR A 1 86 ? 6.047 -4.755 -3.545 1.00 97.56 86 THR A N 1
ATOM 645 C CA . THR A 1 86 ? 5.411 -5.879 -2.843 1.00 97.56 86 THR A CA 1
ATOM 646 C C . THR A 1 86 ? 5.974 -6.053 -1.434 1.00 97.56 86 THR A C 1
ATOM 648 O O . THR A 1 86 ? 5.211 -6.196 -0.482 1.00 97.56 86 THR A O 1
ATOM 651 N N . GLY A 1 87 ? 7.298 -5.982 -1.272 1.00 97.44 87 GLY A N 1
ATOM 652 C CA . GLY A 1 87 ? 7.936 -6.052 0.042 1.00 97.44 87 GLY A CA 1
ATOM 653 C C . GLY A 1 87 ? 7.498 -4.923 0.977 1.00 97.44 87 GLY A C 1
ATOM 654 O O . GLY A 1 87 ? 7.293 -5.161 2.165 1.00 97.44 87 GLY A O 1
ATOM 655 N N . GLU A 1 88 ? 7.311 -3.713 0.451 1.00 97.50 88 GLU A N 1
ATOM 656 C CA . GLU A 1 88 ? 6.804 -2.575 1.221 1.00 97.50 88 GLU A CA 1
ATOM 657 C C . GLU A 1 88 ? 5.348 -2.790 1.662 1.00 97.50 88 GLU A C 1
ATOM 659 O O . GLU A 1 88 ? 5.034 -2.634 2.840 1.00 97.50 88 GLU A O 1
ATOM 664 N N . LEU A 1 89 ? 4.471 -3.231 0.753 1.00 98.31 89 LEU A N 1
ATOM 665 C CA . LEU A 1 89 ? 3.070 -3.533 1.072 1.00 98.31 89 LEU A CA 1
ATOM 666 C C . LEU A 1 89 ? 2.940 -4.644 2.114 1.00 98.31 89 LEU A C 1
ATOM 668 O O . LEU A 1 89 ? 2.124 -4.528 3.021 1.00 98.31 89 LEU A O 1
ATOM 672 N N . MET A 1 90 ? 3.770 -5.686 2.029 1.00 98.00 90 MET A N 1
ATOM 673 C CA . MET A 1 90 ? 3.794 -6.766 3.019 1.00 98.00 90 MET A CA 1
ATOM 674 C C . MET A 1 90 ? 4.218 -6.270 4.407 1.00 98.00 90 MET A C 1
ATOM 676 O O . MET A 1 90 ? 3.681 -6.737 5.407 1.00 98.00 90 MET A O 1
ATOM 680 N N . LYS A 1 91 ? 5.151 -5.311 4.495 1.00 98.12 91 LYS A N 1
ATOM 681 C CA . LYS A 1 91 ? 5.555 -4.709 5.778 1.00 98.12 91 LYS A CA 1
ATOM 682 C C . LYS A 1 91 ? 4.464 -3.816 6.363 1.00 98.12 91 LYS A C 1
ATOM 684 O O . LYS A 1 91 ? 4.175 -3.920 7.553 1.00 98.12 91 LYS A O 1
ATOM 689 N N . ILE A 1 92 ? 3.844 -2.970 5.537 1.00 98.25 92 ILE A N 1
ATOM 690 C CA . ILE A 1 92 ? 2.745 -2.089 5.966 1.00 98.25 92 ILE A CA 1
ATOM 691 C C . ILE A 1 92 ? 1.522 -2.928 6.370 1.00 98.25 92 ILE A C 1
ATOM 693 O O . ILE A 1 92 ? 0.873 -2.652 7.374 1.00 98.25 92 ILE A O 1
ATOM 697 N N . GLY A 1 93 ? 1.233 -3.995 5.632 1.00 98.06 93 GLY A N 1
ATOM 698 C CA . GLY A 1 93 ? 0.118 -4.900 5.887 1.00 98.06 93 GLY A CA 1
ATOM 699 C C . GLY A 1 93 ? 0.411 -6.038 6.869 1.00 98.06 93 GLY A C 1
ATOM 700 O O . GLY A 1 93 ? -0.445 -6.899 7.031 1.00 98.06 93 GLY A O 1
ATOM 701 N N . GLN A 1 94 ? 1.576 -6.077 7.532 1.00 98.06 94 GLN A N 1
ATOM 702 C CA . GLN A 1 94 ? 2.022 -7.253 8.307 1.00 98.06 94 GLN A CA 1
ATOM 703 C C . GLN A 1 94 ? 1.070 -7.669 9.444 1.00 98.06 94 GLN A C 1
ATOM 705 O O . GLN A 1 94 ? 1.093 -8.822 9.872 1.00 98.06 94 GLN A O 1
ATOM 710 N N . TYR A 1 95 ? 0.255 -6.739 9.955 1.00 98.31 95 TYR A N 1
ATOM 711 C CA . TYR A 1 95 ? -0.735 -7.004 11.003 1.00 98.31 95 TYR A CA 1
ATOM 712 C C . TYR A 1 95 ? -2.162 -7.191 10.477 1.00 98.31 95 TYR A C 1
ATOM 714 O O . TYR A 1 95 ? -3.063 -7.429 11.280 1.00 98.31 95 TYR A O 1
ATOM 722 N N . ILE A 1 96 ? -2.384 -7.098 9.162 1.00 97.94 96 ILE A N 1
ATOM 723 C CA . ILE A 1 96 ? -3.683 -7.364 8.541 1.00 97.94 96 ILE A CA 1
ATOM 724 C C . ILE A 1 96 ? -3.816 -8.885 8.358 1.00 97.94 96 ILE A C 1
ATOM 726 O O . ILE A 1 96 ? -3.053 -9.483 7.593 1.00 97.94 96 ILE A O 1
ATOM 730 N N . PRO A 1 97 ? -4.755 -9.547 9.056 1.00 96.06 97 PRO A N 1
ATOM 731 C CA . PRO A 1 97 ? -4.894 -10.993 8.972 1.00 96.06 97 PRO A CA 1
ATOM 732 C C . PRO A 1 97 ? -5.359 -11.411 7.574 1.00 96.06 97 PRO A C 1
ATOM 734 O O . PRO A 1 97 ? -6.235 -10.778 6.988 1.00 96.06 97 PRO A O 1
ATOM 737 N N . HIS A 1 98 ? -4.790 -12.510 7.072 1.00 95.94 98 HIS A N 1
ATOM 738 C CA . HIS A 1 98 ? -5.129 -13.104 5.770 1.00 95.94 98 HIS A CA 1
ATOM 739 C C . HIS A 1 98 ? -4.882 -12.190 4.556 1.00 95.94 98 HIS A C 1
ATOM 741 O O . HIS A 1 98 ? -5.441 -12.412 3.485 1.00 95.94 98 HIS A O 1
ATOM 747 N N . LEU A 1 99 ? -4.025 -11.173 4.692 1.00 97.31 99 LEU A N 1
ATOM 748 C CA . LEU A 1 99 ? -3.598 -10.362 3.559 1.00 97.31 99 LEU A CA 1
ATOM 749 C C . LEU A 1 99 ? -2.676 -11.166 2.630 1.00 97.31 99 LEU A C 1
ATOM 751 O O . LEU A 1 99 ? -1.677 -11.741 3.066 1.00 97.31 99 LEU A O 1
ATOM 755 N N . HIS A 1 100 ? -2.972 -11.128 1.333 1.00 95.06 100 HIS A N 1
ATOM 756 C CA . HIS A 1 100 ? -2.143 -11.719 0.288 1.00 95.06 100 HIS A CA 1
ATOM 757 C C . HIS A 1 100 ? -1.669 -10.642 -0.692 1.00 95.06 100 HIS A C 1
ATOM 759 O O . HIS A 1 100 ? -2.477 -9.942 -1.298 1.00 95.06 100 HIS A O 1
ATOM 765 N N . VAL A 1 101 ? -0.351 -10.536 -0.877 1.00 96.12 101 VAL A N 1
ATOM 766 C CA . VAL A 1 101 ? 0.276 -9.672 -1.887 1.00 96.12 101 VAL A CA 1
ATOM 767 C C . VAL A 1 101 ? 1.288 -10.508 -2.658 1.00 96.12 101 VAL A C 1
ATOM 769 O O . VAL A 1 101 ? 2.185 -11.105 -2.064 1.00 96.12 101 VAL A O 1
ATOM 772 N N . VAL A 1 102 ? 1.145 -10.563 -3.981 1.00 94.69 102 VAL A N 1
ATOM 773 C CA . VAL A 1 102 ? 1.991 -11.389 -4.850 1.00 94.69 102 VAL A CA 1
ATOM 774 C C . VAL A 1 102 ? 2.567 -10.523 -5.970 1.00 94.69 102 VAL A C 1
ATOM 776 O O . VAL A 1 102 ? 1.799 -9.875 -6.684 1.00 94.69 102 VAL A O 1
ATOM 779 N N . PRO A 1 103 ? 3.898 -10.503 -6.165 1.00 95.38 103 PRO A N 1
ATOM 780 C CA . PRO A 1 103 ? 4.488 -9.866 -7.328 1.00 95.38 103 PRO A CA 1
ATOM 781 C C . PRO A 1 103 ? 4.420 -10.800 -8.541 1.00 95.38 103 PRO A C 1
ATOM 783 O O . PRO A 1 103 ? 4.740 -11.984 -8.440 1.00 95.38 103 PRO A O 1
ATOM 786 N N . VAL A 1 104 ? 4.089 -10.253 -9.710 1.00 94.75 104 VAL A N 1
ATOM 787 C CA . VAL A 1 104 ? 4.088 -10.991 -10.983 1.00 94.75 104 VAL A CA 1
ATOM 788 C C . VAL A 1 104 ? 5.002 -10.287 -11.981 1.00 94.75 104 VAL A C 1
ATOM 790 O O . VAL A 1 104 ? 4.871 -9.088 -12.219 1.00 94.75 104 VAL A O 1
ATOM 793 N N . TYR A 1 105 ? 5.945 -11.028 -12.558 1.00 93.75 105 TYR A N 1
ATOM 794 C CA . TYR A 1 105 ? 6.893 -10.544 -13.564 1.00 93.75 105 TYR A CA 1
ATOM 795 C C . TYR A 1 105 ? 7.469 -11.715 -14.371 1.00 93.75 105 TYR A C 1
ATOM 797 O O . TYR A 1 105 ? 7.425 -12.867 -13.943 1.00 93.75 105 TYR A O 1
ATOM 805 N N . GLY A 1 106 ? 8.021 -11.428 -15.553 1.00 92.12 106 GLY A N 1
ATOM 806 C CA . GLY A 1 106 ? 8.617 -12.448 -16.418 1.00 92.12 106 GLY A CA 1
ATOM 807 C C . GLY A 1 106 ? 9.857 -13.118 -15.812 1.00 92.12 106 GLY A C 1
ATOM 808 O O . GLY A 1 106 ? 10.566 -12.531 -14.994 1.00 92.12 106 GLY A O 1
ATOM 809 N N . GLY A 1 107 ? 10.136 -14.348 -16.250 1.00 87.31 107 GLY A N 1
ATOM 810 C CA . GLY A 1 107 ? 11.327 -15.104 -15.842 1.00 87.31 107 GLY A CA 1
ATOM 811 C C . GLY A 1 107 ? 11.200 -15.861 -14.515 1.00 87.31 107 GLY A C 1
ATOM 812 O O . GLY A 1 107 ? 12.189 -16.430 -14.061 1.00 87.31 107 GLY A O 1
ATOM 813 N N . GLN A 1 108 ? 10.012 -15.899 -13.905 1.00 80.94 108 GLN A N 1
ATOM 814 C CA . GLN A 1 108 ? 9.733 -16.676 -12.697 1.00 80.94 108 GLN A CA 1
ATOM 815 C C . GLN A 1 108 ? 8.350 -17.346 -12.799 1.00 80.94 108 GLN A C 1
ATOM 817 O O . GLN A 1 108 ? 7.407 -16.694 -13.250 1.00 80.94 108 GLN A O 1
ATOM 822 N N . PRO A 1 109 ? 8.200 -18.627 -12.409 1.00 75.50 109 PRO A N 1
ATOM 823 C CA . PRO A 1 109 ? 6.887 -19.255 -12.298 1.00 75.50 109 PRO A CA 1
ATOM 824 C C . PRO A 1 109 ? 6.027 -18.529 -11.260 1.00 75.50 109 PRO A C 1
ATOM 826 O O . PRO A 1 109 ? 6.531 -18.124 -10.212 1.00 75.50 109 PRO A O 1
ATOM 829 N N . ILE A 1 110 ? 4.733 -18.398 -11.542 1.00 73.19 110 ILE A N 1
ATOM 830 C CA . ILE A 1 110 ? 3.747 -17.956 -10.551 1.00 73.19 110 ILE A CA 1
ATOM 831 C C . ILE A 1 110 ? 3.423 -19.182 -9.690 1.00 73.19 110 ILE A C 1
ATOM 833 O O . ILE A 1 110 ? 3.039 -20.217 -10.238 1.00 73.19 110 ILE A O 1
ATOM 837 N N . GLY A 1 111 ? 3.671 -19.082 -8.383 1.00 58.59 111 GLY A N 1
ATOM 838 C CA . GLY A 1 111 ? 3.391 -20.123 -7.388 1.00 58.59 111 GLY A CA 1
ATOM 839 C C . GLY A 1 111 ? 2.127 -19.829 -6.605 1.00 58.59 111 GLY A C 1
ATOM 840 O O . GLY A 1 111 ? 1.860 -18.626 -6.385 1.00 58.59 111 GLY A O 1
#

Radius of gyration: 13.94 Å; chains: 1; bounding box: 26×36×31 Å

pLDDT: mean 94.28, std 5.9, range [58.59, 98.31]